Protein AF-A0A8J7TWI9-F1 (afdb_monomer)

Sequence (70 aa):
MAIGFGQGGDQTAPLGRAVIGGLLAATAATLTLLPAVFALAMGGAGRQSASLDPHDPASRHHVRTAEANP

Secondary structure (DSSP, 8-state):
-----STTHHHHHHHHHHHHHHHHHHHHHHHHHHHHHHHHHHTTS---B----TT-TTBTT----SS---

Mean predicted aligned error: 12.84 Å

Structure (mmCIF, N/CA/C/O backbone):
data_AF-A0A8J7TWI9-F1
#
_entry.id   AF-A0A8J7TWI9-F1
#
loop_
_atom_site.group_PDB
_atom_site.id
_atom_site.type_symbol
_atom_site.label_atom_id
_atom_site.label_alt_id
_atom_site.label_comp_id
_atom_site.label_asym_id
_atom_site.label_entity_id
_atom_site.label_seq_id
_atom_site.pdbx_PDB_ins_code
_atom_site.Cartn_x
_atom_site.Cartn_y
_atom_site.Cartn_z
_atom_site.occupancy
_atom_site.B_iso_or_equiv
_atom_site.auth_seq_id
_atom_site.auth_comp_id
_atom_site.auth_asym_id
_atom_site.auth_atom_id
_atom_site.pdbx_PDB_model_num
ATOM 1 N N . MET A 1 1 ? -0.291 5.658 40.507 1.00 45.81 1 MET A N 1
ATOM 2 C CA . MET A 1 1 ? -1.398 5.748 39.530 1.00 45.81 1 MET A CA 1
ATOM 3 C C . MET A 1 1 ? -1.449 4.428 38.765 1.00 45.81 1 MET A C 1
ATOM 5 O O . MET A 1 1 ? -0.725 4.296 37.792 1.00 45.81 1 MET A O 1
ATOM 9 N N . ALA A 1 2 ? -2.158 3.410 39.263 1.00 70.06 2 ALA A N 1
ATOM 10 C CA . ALA A 1 2 ? -1.953 2.024 38.806 1.00 70.06 2 ALA A CA 1
ATOM 11 C C . ALA A 1 2 ? -3.212 1.302 38.302 1.00 70.06 2 ALA A C 1
ATOM 13 O O . ALA A 1 2 ? -3.125 0.130 37.959 1.00 70.06 2 ALA A O 1
ATOM 14 N N . ILE A 1 3 ? -4.367 1.966 38.207 1.00 57.91 3 ILE A N 1
ATOM 15 C CA . ILE A 1 3 ? -5.548 1.356 37.588 1.00 57.91 3 ILE A CA 1
ATOM 16 C C . ILE A 1 3 ? -6.264 2.411 36.736 1.00 57.91 3 ILE A C 1
ATOM 18 O O . ILE A 1 3 ? -6.849 3.355 37.257 1.00 57.91 3 ILE A O 1
ATOM 22 N N . GLY A 1 4 ? -6.169 2.263 35.412 1.00 60.84 4 GLY A N 1
ATOM 23 C CA . GLY A 1 4 ? -6.744 3.145 34.391 1.00 60.84 4 GLY A CA 1
ATOM 24 C C . GLY A 1 4 ? -8.248 2.961 34.168 1.00 60.84 4 GLY A C 1
ATOM 25 O O . GLY A 1 4 ? -8.696 2.984 33.027 1.00 60.84 4 GLY A O 1
ATOM 26 N N . PHE A 1 5 ? -9.035 2.787 35.234 1.00 61.50 5 PHE A N 1
ATOM 27 C CA . PHE A 1 5 ? -10.503 2.856 35.173 1.00 61.50 5 PHE A CA 1
ATOM 28 C C . PHE A 1 5 ? -10.953 4.322 35.253 1.00 61.50 5 PHE A C 1
ATOM 30 O O . PHE A 1 5 ? -11.590 4.756 36.207 1.00 61.50 5 PHE A O 1
ATOM 37 N N . GLY A 1 6 ? -10.547 5.114 34.262 1.00 59.22 6 GLY A N 1
ATOM 38 C CA . GLY A 1 6 ? -10.988 6.495 34.089 1.00 59.22 6 GLY A CA 1
ATOM 39 C C . GLY A 1 6 ? -11.866 6.605 32.849 1.00 59.22 6 GLY A C 1
ATOM 40 O O . GLY A 1 6 ? -11.651 5.886 31.878 1.00 59.22 6 GLY A O 1
ATOM 41 N N . GLN A 1 7 ? -12.804 7.546 32.859 1.00 60.34 7 GLN A N 1
ATOM 42 C CA . GLN A 1 7 ? -13.742 7.952 31.794 1.00 60.34 7 GLN A CA 1
ATOM 43 C C . GLN A 1 7 ? -13.140 8.168 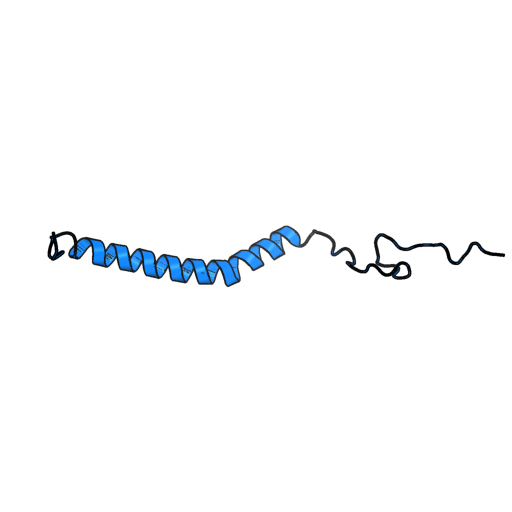30.376 1.00 60.34 7 GLN A C 1
ATOM 45 O O . GLN A 1 7 ? -13.844 8.569 29.455 1.00 60.34 7 GLN A O 1
ATOM 50 N N . GLY A 1 8 ? -11.846 7.912 30.170 1.00 60.00 8 GLY A N 1
ATOM 51 C CA . GLY A 1 8 ? -11.192 7.815 28.867 1.00 60.00 8 GLY A CA 1
ATOM 52 C C . GLY A 1 8 ? -11.343 6.453 28.175 1.00 60.00 8 GLY A C 1
ATOM 53 O O . GLY A 1 8 ? -11.030 6.372 26.992 1.00 60.00 8 GLY A O 1
ATOM 54 N N . GLY A 1 9 ? -11.833 5.400 28.844 1.00 60.84 9 GLY A N 1
ATOM 55 C CA . GLY A 1 9 ? -12.054 4.065 28.252 1.00 60.84 9 GLY A CA 1
ATOM 56 C C . GLY A 1 9 ? -13.046 4.058 27.079 1.00 60.84 9 GLY A C 1
ATOM 57 O O . GLY A 1 9 ? -12.754 3.506 26.018 1.00 60.84 9 GLY A O 1
ATOM 58 N N . ASP A 1 10 ? -14.169 4.767 27.226 1.00 64.88 10 ASP A N 1
ATOM 59 C CA . ASP A 1 10 ? -15.203 4.875 26.183 1.00 64.88 10 ASP A CA 1
ATOM 60 C C . ASP A 1 10 ? -14.725 5.616 24.927 1.00 64.88 10 ASP A C 1
ATOM 62 O O . ASP A 1 10 ? -15.260 5.393 23.846 1.00 64.88 10 ASP A O 1
ATOM 66 N N . GLN A 1 11 ? -13.699 6.469 25.041 1.00 67.56 11 GLN A N 1
ATOM 67 C CA . GLN A 1 11 ? -13.106 7.202 23.911 1.00 67.56 11 GLN A CA 1
ATOM 68 C C . GLN A 1 11 ? -11.822 6.545 23.380 1.00 67.56 11 GLN A C 1
ATOM 70 O O . GLN A 1 11 ? -11.540 6.598 22.182 1.00 67.56 11 GLN A O 1
ATOM 75 N N . THR A 1 12 ? -11.057 5.863 24.232 1.00 72.19 12 THR A N 1
ATOM 76 C CA . THR A 1 12 ? -9.878 5.092 23.806 1.00 72.19 12 THR A CA 1
ATOM 77 C C . THR A 1 12 ? -10.268 3.809 23.074 1.00 72.19 12 THR A C 1
ATOM 79 O O . THR A 1 12 ? -9.558 3.415 22.150 1.00 72.19 12 THR A O 1
ATOM 82 N N . ALA A 1 13 ? -11.422 3.206 23.385 1.00 82.88 13 ALA A N 1
ATOM 83 C CA . ALA A 1 13 ? -11.965 2.074 22.632 1.00 82.88 13 ALA A CA 1
ATOM 84 C C . ALA A 1 13 ? -12.214 2.390 21.135 1.00 82.88 13 ALA A C 1
ATOM 86 O O . ALA A 1 13 ? -11.733 1.634 20.286 1.00 82.88 13 ALA A O 1
ATOM 87 N N . PRO A 1 14 ? -12.913 3.478 20.751 1.00 85.25 14 PRO A N 1
ATOM 88 C CA . PRO A 1 14 ? -13.053 3.865 19.349 1.00 85.25 14 PRO A CA 1
ATOM 89 C C . PRO A 1 14 ? -11.739 4.359 18.725 1.00 85.25 14 PRO A C 1
ATOM 91 O O . PRO A 1 14 ? -11.462 4.006 17.578 1.00 85.25 14 PRO A O 1
ATOM 94 N N . LEU A 1 15 ? -10.890 5.085 19.465 1.00 89.81 15 LEU A N 1
ATOM 95 C CA . LEU A 1 15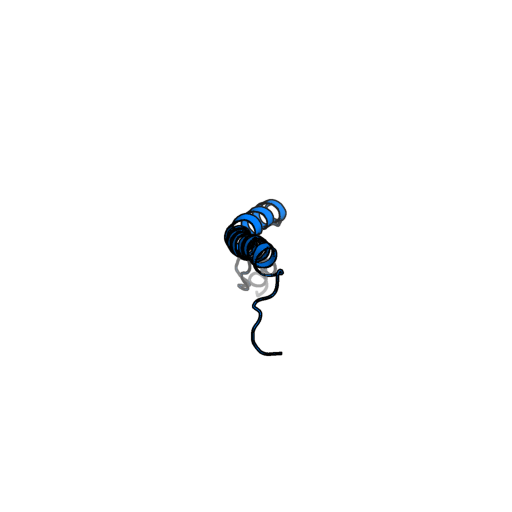 ? -9.590 5.538 18.953 1.00 89.81 15 LEU A CA 1
ATOM 96 C C . LEU A 1 15 ? -8.671 4.359 18.589 1.00 89.81 15 LEU A C 1
ATOM 98 O O . LEU A 1 15 ? -8.100 4.326 17.500 1.00 89.81 15 LEU A O 1
ATOM 102 N N . GLY A 1 16 ? -8.569 3.355 19.464 1.00 91.25 16 GLY A N 1
ATOM 103 C CA . GLY A 1 16 ? -7.744 2.169 19.226 1.00 91.25 16 GLY A CA 1
ATOM 104 C C . GLY A 1 16 ? -8.209 1.364 18.012 1.00 91.25 16 GLY A C 1
ATOM 105 O O . GLY A 1 16 ? -7.385 0.924 17.212 1.00 91.25 16 GLY A O 1
ATOM 106 N N . ARG A 1 17 ? -9.529 1.239 17.814 1.00 93.75 17 ARG A N 1
ATOM 107 C CA . ARG A 1 17 ? -10.104 0.578 16.629 1.00 93.75 17 ARG A CA 1
ATOM 108 C C . ARG A 1 17 ? -9.727 1.298 15.336 1.00 93.75 17 ARG A C 1
ATOM 110 O O . ARG A 1 17 ? -9.346 0.637 14.372 1.00 93.75 17 ARG A O 1
ATOM 117 N N . ALA A 1 18 ? -9.787 2.631 15.327 1.00 94.81 18 ALA A N 1
ATOM 118 C CA . ALA A 1 18 ? -9.391 3.427 14.168 1.00 94.81 18 ALA A CA 1
ATOM 119 C C . ALA A 1 18 ? -7.901 3.244 13.829 1.00 94.81 18 ALA A C 1
ATOM 121 O O . ALA A 1 18 ? -7.556 3.051 12.665 1.00 94.81 18 ALA A O 1
ATOM 122 N N . VAL A 1 19 ? -7.025 3.230 14.840 1.00 95.75 19 VAL A N 1
ATOM 123 C CA . VAL A 1 19 ? -5.578 3.038 14.645 1.00 95.75 19 VAL A CA 1
ATOM 124 C C . VAL A 1 19 ? -5.264 1.643 14.114 1.00 95.75 19 VAL A C 1
ATOM 126 O O . VAL A 1 19 ? -4.548 1.522 13.124 1.00 95.75 19 VAL A O 1
ATOM 129 N N . ILE A 1 20 ? -5.815 0.592 14.725 1.00 96.81 20 ILE A N 1
ATOM 130 C CA . ILE A 1 20 ? -5.570 -0.791 14.288 1.00 96.81 20 ILE A CA 1
ATOM 131 C C . ILE A 1 20 ? -6.045 -0.983 12.843 1.00 96.81 20 ILE A C 1
ATOM 133 O O . ILE A 1 20 ? -5.306 -1.524 12.022 1.00 96.81 20 ILE A O 1
ATOM 137 N N . GLY A 1 21 ? -7.240 -0.486 12.508 1.00 97.50 21 GLY A N 1
ATOM 138 C CA . GLY A 1 21 ? -7.751 -0.529 11.138 1.00 97.50 21 GLY A CA 1
ATOM 139 C C . GLY A 1 21 ? -6.860 0.235 10.155 1.00 97.50 21 GLY A C 1
ATOM 140 O O . GLY A 1 21 ? -6.536 -0.284 9.088 1.00 97.50 21 GLY A O 1
ATOM 141 N N . GLY A 1 22 ? -6.409 1.433 10.536 1.00 97.69 22 GLY A N 1
ATOM 142 C CA . GLY A 1 22 ? -5.511 2.255 9.725 1.00 97.69 22 GLY A CA 1
ATOM 143 C C . GLY A 1 22 ? -4.153 1.600 9.484 1.00 97.69 22 GLY A C 1
ATOM 144 O O . GLY A 1 22 ? -3.665 1.617 8.358 1.00 97.69 22 GLY A O 1
ATOM 145 N N . LEU A 1 23 ? -3.567 0.964 10.501 1.00 98.06 23 LEU A N 1
ATOM 146 C CA . LEU A 1 23 ? -2.298 0.246 10.368 1.00 98.06 23 LEU A CA 1
ATOM 147 C C . LEU A 1 23 ? -2.431 -0.968 9.441 1.00 98.06 23 LEU A C 1
ATOM 149 O O . LEU A 1 23 ? -1.601 -1.137 8.551 1.00 98.06 23 LEU A O 1
ATOM 153 N N . LEU A 1 24 ? -3.499 -1.762 9.580 1.00 98.38 24 LEU A N 1
ATOM 154 C CA . LEU A 1 24 ? -3.766 -2.891 8.681 1.00 98.38 24 LEU A CA 1
ATOM 155 C C . LEU A 1 24 ? -3.960 -2.428 7.228 1.00 98.38 24 LEU A C 1
ATOM 157 O O . LEU A 1 24 ? -3.368 -2.997 6.307 1.00 98.38 24 LEU A O 1
ATOM 161 N N . ALA A 1 25 ? -4.740 -1.363 7.022 1.00 98.25 25 ALA A N 1
ATOM 162 C CA . ALA A 1 25 ? -4.941 -0.771 5.703 1.00 98.25 25 ALA A CA 1
ATOM 163 C C . ALA A 1 25 ? -3.636 -0.199 5.122 1.00 98.25 25 ALA A C 1
ATOM 165 O O . ALA A 1 25 ? -3.357 -0.397 3.940 1.00 98.25 25 ALA A O 1
ATOM 166 N N . ALA A 1 26 ? -2.804 0.452 5.939 1.00 98.12 26 ALA A N 1
ATOM 167 C CA . ALA A 1 26 ? -1.513 0.992 5.521 1.00 98.12 26 ALA A CA 1
ATOM 168 C C . ALA A 1 26 ? -0.534 -0.113 5.100 1.00 98.12 26 ALA A C 1
ATOM 170 O O . ALA A 1 26 ? 0.179 0.047 4.106 1.00 98.12 26 ALA A O 1
ATOM 171 N N . THR A 1 27 ? -0.522 -1.255 5.794 1.00 98.25 27 THR A N 1
ATOM 172 C CA . THR A 1 27 ? 0.264 -2.425 5.377 1.00 98.25 27 THR A CA 1
ATOM 173 C C . THR A 1 27 ? -0.204 -2.944 4.020 1.00 98.25 27 THR A C 1
ATOM 175 O O . THR A 1 27 ? 0.617 -3.109 3.116 1.00 98.25 27 THR A O 1
ATOM 178 N N . ALA A 1 28 ? -1.514 -3.138 3.839 1.00 98.44 28 ALA A N 1
ATOM 179 C CA . ALA A 1 28 ? -2.068 -3.581 2.560 1.00 98.44 28 ALA A CA 1
ATOM 180 C C . ALA A 1 28 ? -1.739 -2.595 1.425 1.00 98.44 28 ALA A C 1
ATOM 182 O O . ALA A 1 28 ? -1.298 -3.013 0.353 1.00 98.44 28 ALA A O 1
ATOM 183 N N . ALA A 1 29 ? -1.875 -1.289 1.671 1.00 98.19 29 ALA A N 1
ATOM 184 C CA . ALA A 1 29 ? -1.529 -0.245 0.712 1.00 98.19 29 ALA A CA 1
ATOM 185 C C . ALA A 1 29 ? -0.027 -0.238 0.380 1.00 98.19 29 ALA A C 1
ATOM 187 O O . ALA A 1 29 ? 0.347 -0.125 -0.782 1.00 98.19 29 ALA A O 1
ATOM 188 N N . THR A 1 30 ? 0.850 -0.426 1.364 1.00 98.06 30 THR A N 1
ATOM 189 C CA . THR A 1 30 ? 2.302 -0.476 1.129 1.00 98.06 30 THR A CA 1
ATOM 190 C C . THR A 1 30 ? 2.695 -1.675 0.266 1.00 98.06 30 THR A C 1
ATOM 192 O O . THR A 1 30 ? 3.551 -1.554 -0.604 1.00 98.06 30 THR A O 1
ATOM 195 N N . LEU A 1 31 ? 2.053 -2.828 0.453 1.00 97.69 31 LEU A N 1
ATOM 196 C CA . LEU A 1 31 ? 2.339 -4.017 -0.353 1.00 97.69 31 LEU A CA 1
ATOM 197 C C . LEU A 1 31 ? 1.737 -3.960 -1.766 1.00 97.69 31 LEU A C 1
ATOM 199 O O . LEU A 1 31 ? 2.222 -4.663 -2.647 1.00 97.69 31 LEU A O 1
ATOM 203 N N . THR A 1 32 ? 0.693 -3.155 -1.997 1.00 98.12 32 THR A N 1
ATOM 204 C CA . THR A 1 32 ? -0.072 -3.167 -3.263 1.00 98.12 32 THR A CA 1
ATOM 205 C C . THR A 1 32 ? -0.062 -1.827 -3.994 1.00 98.12 32 THR A C 1
ATOM 207 O O . THR A 1 32 ? 0.380 -1.744 -5.138 1.00 98.12 32 THR A O 1
ATOM 210 N N . LEU A 1 33 ? -0.514 -0.760 -3.337 1.00 97.31 33 LEU A N 1
ATOM 211 C CA . LEU A 1 33 ? -0.618 0.576 -3.910 1.00 97.31 33 LEU A CA 1
ATOM 212 C C . LEU A 1 33 ? 0.762 1.165 -4.205 1.00 97.31 33 LEU A C 1
ATOM 214 O O . LEU A 1 33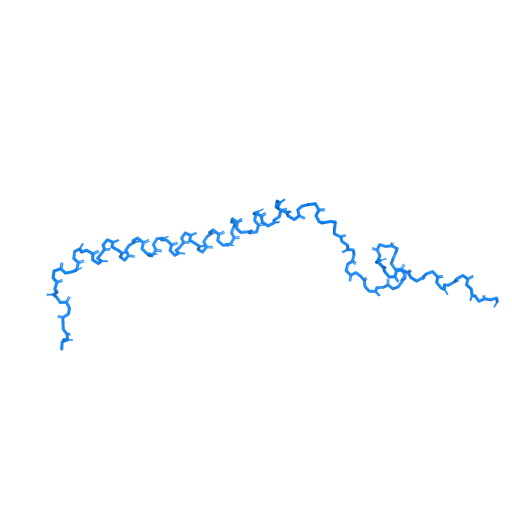 ? 0.971 1.706 -5.287 1.00 97.31 33 LEU A O 1
ATOM 218 N N . LEU A 1 34 ? 1.712 1.029 -3.277 1.00 97.19 34 LEU A N 1
ATOM 219 C CA . LEU A 1 34 ? 3.057 1.577 -3.451 1.00 97.19 34 LEU A CA 1
ATOM 220 C C . LEU A 1 34 ? 3.779 1.013 -4.694 1.00 97.19 34 LEU A C 1
ATOM 222 O O . LEU A 1 34 ? 4.208 1.822 -5.519 1.00 97.19 34 LEU A O 1
ATOM 226 N N . PRO A 1 35 ? 3.889 -0.318 -4.907 1.00 95.00 35 PRO A N 1
ATOM 227 C CA . PRO A 1 35 ? 4.520 -0.844 -6.117 1.00 95.00 35 PRO A CA 1
ATOM 228 C C . PRO A 1 35 ? 3.720 -0.536 -7.387 1.00 95.00 35 PRO A C 1
ATOM 230 O O . PRO A 1 35 ? 4.328 -0.288 -8.425 1.00 95.00 35 PRO A O 1
ATOM 233 N N . ALA A 1 36 ? 2.383 -0.498 -7.326 1.00 95.75 36 ALA A N 1
ATOM 234 C CA . ALA A 1 36 ? 1.558 -0.143 -8.482 1.00 95.75 36 ALA A CA 1
ATOM 235 C C . ALA A 1 36 ? 1.823 1.297 -8.945 1.00 95.75 36 ALA A C 1
ATOM 237 O O . ALA A 1 36 ? 2.072 1.537 -10.126 1.00 95.75 36 ALA A O 1
ATOM 238 N N . VAL A 1 37 ? 1.843 2.251 -8.011 1.00 95.94 37 VAL A N 1
ATOM 239 C CA . VAL A 1 37 ? 2.171 3.652 -8.306 1.00 95.94 37 VAL A CA 1
ATOM 240 C C . VAL A 1 37 ? 3.605 3.774 -8.818 1.00 95.94 37 VAL A C 1
ATOM 242 O O . VAL A 1 37 ? 3.840 4.482 -9.795 1.00 95.94 37 VAL A O 1
ATOM 245 N N . PHE A 1 38 ? 4.556 3.054 -8.217 1.00 93.81 38 PHE A N 1
ATOM 246 C CA . PHE A 1 38 ? 5.949 3.059 -8.663 1.00 93.81 38 PHE A CA 1
ATOM 247 C C . PHE A 1 38 ? 6.096 2.521 -10.092 1.00 93.81 38 PHE A C 1
ATOM 249 O O . PHE A 1 38 ? 6.789 3.126 -10.903 1.00 93.81 38 PHE A O 1
ATOM 256 N N . ALA A 1 39 ? 5.397 1.438 -10.438 1.00 91.50 39 ALA A N 1
ATOM 257 C CA . ALA A 1 39 ? 5.401 0.880 -11.788 1.00 91.50 39 ALA A CA 1
ATOM 258 C C . ALA A 1 39 ? 4.805 1.847 -12.824 1.00 91.50 39 ALA A C 1
ATOM 260 O O . ALA A 1 39 ? 5.344 1.971 -13.922 1.00 91.50 39 ALA A O 1
ATOM 261 N N . LEU A 1 40 ? 3.731 2.563 -12.473 1.00 92.44 40 LEU A N 1
ATOM 262 C CA . LEU A 1 40 ? 3.131 3.577 -13.346 1.00 92.44 40 LEU A CA 1
ATOM 263 C C . LEU A 1 40 ? 4.057 4.785 -13.531 1.00 92.44 40 LEU A C 1
ATOM 265 O O . LEU A 1 40 ? 4.269 5.229 -14.656 1.00 92.44 40 LEU A O 1
ATOM 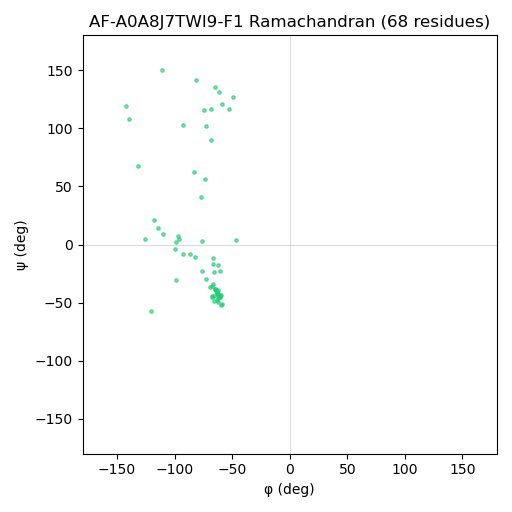269 N N . ALA A 1 41 ? 4.646 5.287 -12.445 1.00 92.12 41 ALA A N 1
ATOM 270 C CA . ALA A 1 41 ? 5.557 6.429 -12.487 1.00 92.12 41 ALA A CA 1
ATOM 271 C C . ALA A 1 41 ? 6.869 6.105 -13.222 1.00 92.12 41 ALA A C 1
ATOM 273 O O . ALA A 1 41 ? 7.420 6.957 -13.916 1.00 92.12 41 ALA A O 1
ATOM 274 N N . MET A 1 42 ? 7.365 4.873 -13.086 1.00 86.81 42 MET A N 1
ATOM 275 C CA . MET A 1 42 ? 8.653 4.435 -13.630 1.00 86.81 42 MET A CA 1
ATOM 276 C C . MET A 1 42 ? 8.534 3.672 -14.955 1.00 86.81 42 MET A C 1
ATOM 278 O O . MET A 1 42 ? 9.546 3.255 -15.509 1.00 86.81 42 MET A O 1
ATOM 282 N N . GLY A 1 43 ? 7.326 3.520 -15.508 1.00 79.38 43 GLY A N 1
ATOM 283 C CA . GLY A 1 43 ? 7.082 2.768 -16.745 1.00 79.38 43 GLY A CA 1
ATOM 284 C C . GLY A 1 43 ? 7.814 3.310 -17.981 1.00 79.38 43 GLY A C 1
ATOM 285 O O . GLY A 1 43 ? 8.069 2.554 -18.915 1.00 79.38 43 GLY A O 1
ATOM 286 N N . GLY A 1 44 ? 8.192 4.594 -17.975 1.00 74.62 44 GLY A N 1
ATOM 287 C CA . GLY A 1 44 ? 9.008 5.224 -19.021 1.00 74.62 44 GLY A CA 1
ATOM 288 C C . GLY A 1 44 ? 10.518 5.210 -18.757 1.00 74.62 44 GLY A C 1
ATOM 289 O O . GLY A 1 44 ? 11.291 5.580 -19.641 1.00 74.62 44 GLY A O 1
ATOM 290 N N . ALA A 1 45 ? 10.964 4.794 -17.567 1.00 71.56 45 ALA A N 1
ATOM 291 C CA . ALA A 1 45 ? 12.383 4.634 -17.286 1.0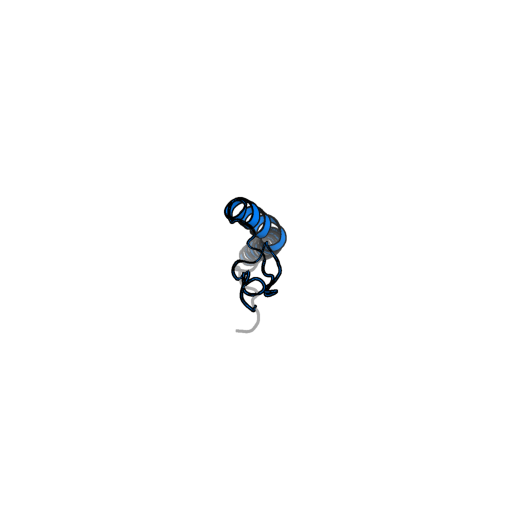0 71.56 45 ALA A CA 1
ATOM 292 C C . ALA A 1 45 ? 12.871 3.395 -18.046 1.00 71.56 45 ALA A C 1
ATOM 294 O O . ALA A 1 45 ? 12.588 2.260 -17.662 1.00 71.56 45 ALA A O 1
ATOM 295 N N . GLY A 1 46 ? 13.544 3.616 -19.179 1.00 68.69 46 GLY A N 1
ATOM 296 C CA . GLY A 1 46 ? 14.077 2.536 -20.003 1.00 68.69 46 GLY A CA 1
ATOM 297 C C . GLY A 1 46 ? 14.855 1.541 -19.142 1.00 68.69 46 GLY A C 1
ATOM 298 O O . GLY A 1 46 ? 15.741 1.934 -18.382 1.00 68.69 46 GLY A O 1
ATOM 299 N N . ARG A 1 47 ? 14.513 0.250 -19.238 1.00 71.81 47 ARG A N 1
ATOM 300 C CA . ARG A 1 47 ? 15.250 -0.819 -18.554 1.00 71.81 47 ARG A CA 1
ATOM 301 C C . ARG A 1 47 ? 16.623 -0.936 -19.210 1.00 71.81 47 ARG A C 1
ATOM 303 O O . ARG A 1 47 ? 16.778 -1.647 -20.197 1.00 71.81 47 ARG A O 1
ATOM 310 N N . GLN A 1 48 ? 17.598 -0.186 -18.710 1.00 73.44 48 GLN A N 1
ATOM 311 C CA . GLN A 1 48 ? 18.985 -0.349 -19.132 1.00 73.44 48 GLN A CA 1
ATOM 312 C C . GLN A 1 48 ? 19.456 -1.740 -18.699 1.00 73.44 48 GLN A C 1
ATOM 314 O O . GLN A 1 48 ? 19.167 -2.162 -17.576 1.00 73.44 48 GLN A O 1
ATOM 319 N N . SER A 1 49 ? 20.152 -2.458 -19.587 1.00 72.88 49 SER A N 1
ATOM 320 C CA . SER A 1 49 ? 20.743 -3.749 -19.229 1.00 72.88 49 SER A CA 1
ATOM 321 C C . SER A 1 49 ? 21.702 -3.532 -18.059 1.00 72.88 49 SER A C 1
ATOM 323 O O . SER A 1 49 ? 22.643 -2.744 -18.156 1.00 72.88 49 SER A O 1
ATOM 325 N N . ALA A 1 50 ? 21.449 -4.219 -16.942 1.00 80.19 50 ALA A N 1
ATOM 326 C CA . ALA A 1 50 ? 22.345 -4.241 -15.786 1.00 80.19 50 ALA A CA 1
ATOM 327 C C . ALA A 1 50 ? 23.565 -5.154 -16.018 1.00 80.19 50 ALA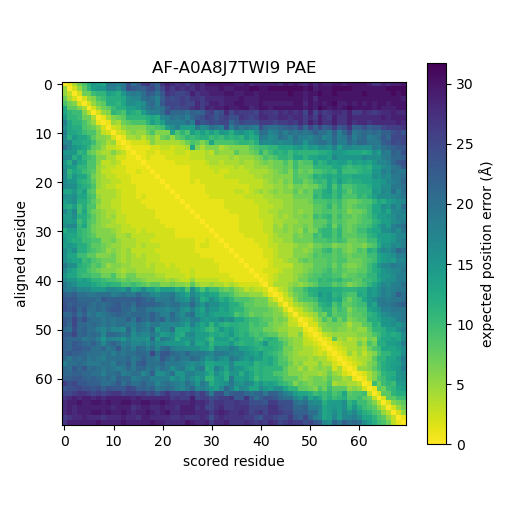 A C 1
ATOM 329 O O . ALA A 1 50 ? 24.368 -5.350 -15.107 1.00 80.19 50 ALA A O 1
ATOM 330 N N . SER A 1 51 ? 23.688 -5.732 -17.219 1.00 80.50 51 SER A N 1
ATOM 331 C CA . SER A 1 51 ? 24.815 -6.566 -17.605 1.00 80.50 51 SER A CA 1
ATOM 332 C C . SER A 1 51 ? 26.119 -5.774 -17.556 1.00 80.50 51 SER A C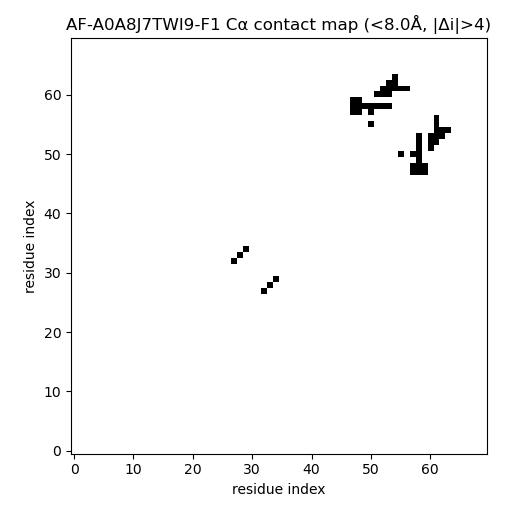 1
ATOM 334 O O . SER A 1 51 ? 26.223 -4.665 -18.086 1.00 80.50 51 SER A O 1
ATOM 336 N N . LEU A 1 52 ? 27.118 -6.370 -16.909 1.00 78.44 52 LEU A N 1
ATOM 337 C CA . LEU A 1 52 ? 28.501 -5.900 -16.906 1.00 78.44 52 LEU A CA 1
ATOM 338 C C . LEU A 1 52 ? 29.348 -6.616 -17.962 1.00 78.44 52 LEU A C 1
ATOM 340 O O . LEU A 1 52 ? 30.554 -6.397 -18.003 1.00 78.44 52 LEU A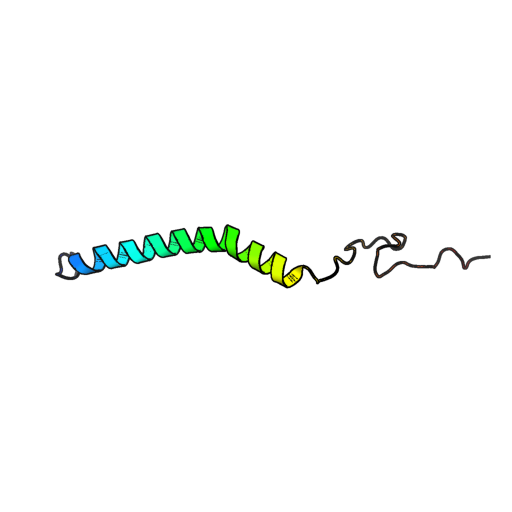 O 1
ATOM 344 N N . ASP A 1 53 ? 28.739 -7.474 -18.784 1.00 80.75 53 ASP A N 1
ATOM 345 C CA . ASP A 1 53 ? 29.436 -8.159 -19.864 1.00 80.75 53 ASP A CA 1
ATOM 346 C C . ASP A 1 53 ? 29.843 -7.138 -20.948 1.00 80.75 53 ASP A C 1
ATOM 348 O O . ASP A 1 53 ? 28.969 -6.518 -21.575 1.00 80.75 53 ASP A O 1
ATOM 352 N N . PRO A 1 54 ? 31.153 -6.944 -21.192 1.00 74.62 54 PRO A N 1
ATOM 353 C CA . PRO A 1 54 ? 31.647 -6.047 -22.233 1.00 74.62 54 PRO A CA 1
ATOM 354 C C . PRO A 1 54 ? 31.233 -6.465 -23.648 1.00 74.62 54 PRO A C 1
ATOM 356 O O . PRO A 1 54 ? 31.296 -5.639 -24.557 1.00 74.62 54 PRO A O 1
ATOM 359 N N . HIS A 1 55 ? 30.813 -7.716 -23.851 1.00 73.69 55 HIS A N 1
ATOM 360 C CA . HIS A 1 55 ? 30.379 -8.241 -25.144 1.00 73.69 55 HIS A CA 1
ATOM 361 C C . HIS A 1 55 ? 28.854 -8.274 -25.317 1.00 73.69 55 HIS A C 1
ATOM 363 O O . HIS A 1 55 ? 28.388 -8.555 -26.419 1.00 73.69 55 HIS A O 1
ATOM 369 N N . ASP A 1 56 ? 28.069 -7.917 -24.294 1.00 80.44 56 ASP A N 1
ATOM 370 C CA . ASP A 1 56 ? 26.612 -7.800 -24.412 1.00 80.44 56 ASP A CA 1
ATOM 371 C C . ASP A 1 56 ? 26.245 -6.522 -25.199 1.00 80.44 56 ASP A C 1
ATOM 373 O O . ASP A 1 56 ? 26.526 -5.419 -24.725 1.00 80.44 56 ASP A O 1
ATOM 377 N N . PRO A 1 57 ? 25.617 -6.625 -26.387 1.00 72.25 57 PRO A N 1
ATOM 378 C CA . PRO A 1 57 ? 25.243 -5.465 -27.198 1.00 72.25 57 PRO A CA 1
ATOM 379 C C . PRO A 1 57 ? 24.153 -4.597 -26.550 1.00 72.25 57 PRO A C 1
ATOM 381 O O . PRO A 1 57 ? 23.966 -3.450 -26.956 1.00 72.25 57 PRO A O 1
ATOM 384 N N . ALA A 1 58 ? 23.428 -5.117 -25.555 1.00 76.19 58 ALA A N 1
ATOM 385 C CA . ALA A 1 58 ? 22.459 -4.353 -24.777 1.00 76.19 58 ALA A CA 1
ATOM 386 C C . ALA A 1 58 ? 23.096 -3.617 -23.581 1.00 76.19 58 ALA A C 1
ATOM 388 O O . ALA A 1 58 ? 22.407 -2.829 -22.921 1.00 76.19 58 ALA A O 1
ATOM 389 N N . SER A 1 59 ? 24.379 -3.857 -23.275 1.00 77.19 59 SER A N 1
ATOM 390 C CA . SER A 1 59 ? 25.075 -3.227 -22.151 1.00 77.19 59 SER A CA 1
ATOM 391 C C . SER A 1 59 ? 25.574 -1.822 -22.502 1.00 77.19 59 SER A C 1
ATOM 393 O O . SER A 1 59 ? 26.072 -1.539 -23.591 1.00 77.19 59 SER A O 1
ATOM 395 N N . ARG A 1 60 ? 25.476 -0.898 -21.537 1.00 70.88 60 ARG A N 1
ATOM 396 C CA . ARG A 1 60 ? 25.927 0.502 -21.689 1.00 70.88 60 ARG A CA 1
ATOM 397 C C . ARG A 1 60 ? 27.449 0.655 -21.843 1.00 70.88 60 ARG A C 1
ATOM 399 O O . ARG A 1 60 ? 27.929 1.751 -22.113 1.00 70.88 60 ARG A O 1
ATOM 406 N N . HIS A 1 61 ? 28.197 -0.418 -21.593 1.00 71.00 61 HIS A N 1
ATOM 407 C CA . HIS A 1 61 ? 29.657 -0.457 -21.604 1.00 71.00 61 HIS A CA 1
ATOM 408 C C . HIS A 1 61 ? 30.192 -1.421 -22.666 1.00 71.00 61 HIS A C 1
ATOM 410 O O . HIS A 1 61 ? 31.326 -1.868 -22.533 1.00 71.00 61 HIS A O 1
ATOM 416 N N . HIS A 1 62 ? 29.400 -1.750 -23.694 1.00 71.75 62 HIS A N 1
ATOM 417 C CA . HIS A 1 62 ? 29.837 -2.639 -24.764 1.00 71.75 62 HIS A CA 1
ATOM 418 C C . HIS A 1 62 ? 31.168 -2.161 -25.370 1.00 71.75 62 HIS A C 1
ATOM 420 O O . HIS A 1 62 ? 31.273 -1.061 -25.922 1.00 71.75 62 HIS A O 1
ATOM 426 N N . VAL A 1 63 ? 32.200 -2.989 -25.235 1.00 65.88 63 VAL A N 1
ATOM 427 C CA . VAL A 1 63 ? 33.565 -2.697 -25.662 1.00 65.88 63 VAL A CA 1
ATOM 428 C C . VAL A 1 63 ? 33.742 -3.239 -27.084 1.00 65.88 63 VAL A C 1
ATOM 430 O O . VAL A 1 63 ? 33.949 -4.435 -27.286 1.00 65.88 63 VAL A O 1
ATOM 433 N N . ARG A 1 64 ? 33.715 -2.356 -28.091 1.00 63.72 64 ARG A N 1
ATOM 434 C CA . ARG A 1 64 ? 34.124 -2.663 -29.480 1.00 63.72 64 ARG A CA 1
ATOM 435 C C . ARG A 1 64 ? 35.660 -2.786 -29.584 1.00 63.72 64 ARG A C 1
ATOM 437 O O . ARG A 1 64 ? 36.286 -2.057 -30.346 1.00 63.72 64 ARG A O 1
ATOM 444 N N . THR A 1 65 ? 36.288 -3.667 -28.802 1.00 59.66 65 THR A N 1
ATOM 445 C CA . THR A 1 65 ? 37.768 -3.816 -28.769 1.00 59.66 65 THR A CA 1
ATOM 446 C C . THR A 1 65 ? 38.257 -5.172 -29.289 1.00 59.66 65 THR A C 1
ATOM 448 O O . THR A 1 65 ? 39.426 -5.500 -29.149 1.00 59.66 65 THR A O 1
ATOM 451 N N . ALA A 1 66 ? 37.416 -5.952 -29.973 1.00 58.78 66 ALA A N 1
ATOM 452 C CA . ALA A 1 66 ? 37.864 -7.167 -30.670 1.00 58.78 66 ALA A CA 1
ATOM 453 C C . ALA A 1 66 ? 38.129 -6.970 -32.182 1.00 58.78 66 ALA A C 1
ATOM 455 O O . ALA A 1 66 ? 38.391 -7.945 -32.872 1.00 58.78 66 ALA A O 1
ATOM 456 N N . GLU A 1 67 ? 38.080 -5.736 -32.705 1.00 59.59 67 GLU A N 1
ATOM 457 C CA . GLU A 1 67 ? 38.365 -5.434 -34.128 1.00 59.59 67 GLU A CA 1
ATOM 458 C C . GLU A 1 67 ? 39.677 -4.664 -34.358 1.00 59.59 67 GLU A C 1
ATOM 460 O O . GLU A 1 67 ? 39.958 -4.225 -35.469 1.00 59.59 67 GLU A O 1
ATOM 465 N N . ALA A 1 68 ? 40.512 -4.503 -33.332 1.00 58.94 68 ALA A N 1
ATOM 466 C CA . ALA A 1 68 ? 41.808 -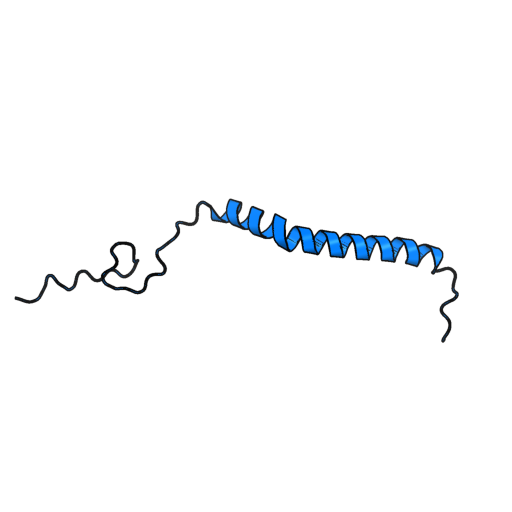3.846 -33.474 1.00 58.94 68 ALA A CA 1
ATOM 467 C C . ALA A 1 68 ? 42.917 -4.668 -32.815 1.00 58.94 68 ALA A C 1
ATOM 469 O O . ALA A 1 68 ? 43.513 -4.248 -31.827 1.00 58.94 68 ALA A O 1
ATOM 470 N N . ASN A 1 69 ? 43.209 -5.839 -33.376 1.00 45.47 69 ASN A N 1
ATOM 471 C CA . ASN A 1 69 ? 44.576 -6.344 -33.352 1.00 45.47 69 ASN A CA 1
ATOM 472 C C . ASN A 1 69 ? 44.870 -7.043 -34.694 1.00 45.47 69 ASN A C 1
ATOM 474 O O . ASN A 1 69 ? 44.113 -7.955 -35.033 1.00 45.47 69 ASN A O 1
ATOM 478 N N . PRO A 1 70 ? 45.865 -6.579 -35.479 1.00 61.62 70 PRO A N 1
ATOM 479 C CA . PRO A 1 70 ? 46.278 -7.227 -36.726 1.00 61.62 70 PRO A CA 1
ATOM 480 C C . PRO A 1 70 ? 46.813 -8.650 -36.516 1.00 61.62 70 PRO A C 1
ATOM 482 O O . PRO A 1 70 ? 47.271 -8.963 -35.391 1.00 61.62 70 PRO A O 1
#

Foldseek 3Di:
DPDPPDPCPVVVVVVVVVVVVVVVVVVVCVVPVVVVVVCVVCVPVPPQPPDPPLCPPSHPNNDPPPPPDD

Solvent-accessible surface area (backbone atoms only — not comparable to full-atom values): 4475 Å² total; per-residue (Å²): 142,89,73,85,89,48,92,56,51,81,57,48,56,59,52,50,53,53,50,55,52,49,52,55,51,49,52,54,37,56,73,47,51,49,56,52,53,48,50,65,74,44,66,80,59,76,85,70,49,85,56,83,50,42,82,38,87,68,18,90,63,47,57,91,69,85,85,76,74,136

pLDDT: mean 79.43, std 15.15, range [45.47, 98.44]

Radius of gyration: 28.06 Å; Cα contacts (8 Å, |Δi|>4): 27; chains: 1; bounding box: 62×16×76 Å